Protein AF-A0A7X6ARS9-F1 (afdb_monomer_lite)

Structure (mmCIF, N/CA/C/O backbone):
data_AF-A0A7X6ARS9-F1
#
_entry.id   AF-A0A7X6ARS9-F1
#
loop_
_atom_site.group_PDB
_atom_site.id
_atom_site.type_symbol
_atom_site.label_atom_id
_atom_site.label_alt_id
_atom_site.label_comp_id
_atom_site.label_asym_id
_atom_site.label_entity_id
_atom_site.label_seq_id
_atom_site.pdbx_PDB_ins_code
_atom_site.Cartn_x
_atom_site.Cartn_y
_atom_site.Cartn_z
_atom_site.occupancy
_atom_site.B_iso_or_equiv
_atom_site.auth_seq_id
_atom_site.auth_comp_id
_atom_site.auth_asym_id
_atom_site.auth_atom_id
_atom_site.pdbx_PDB_model_num
ATOM 1 N N . MET A 1 1 ? -13.879 0.409 -18.063 1.00 55.72 1 MET A N 1
ATOM 2 C CA . MET A 1 1 ? -12.846 1.462 -18.178 1.00 55.72 1 MET A CA 1
ATOM 3 C C . MET A 1 1 ? -11.785 0.959 -19.134 1.00 55.72 1 MET A C 1
ATOM 5 O O . MET A 1 1 ? -11.431 -0.208 -18.995 1.00 55.72 1 MET A O 1
ATOM 9 N N . PRO A 1 2 ? -11.331 1.754 -20.114 1.00 54.62 2 PRO A N 1
ATOM 10 C CA . PRO A 1 2 ? -10.247 1.321 -20.984 1.00 54.62 2 PRO A CA 1
ATOM 11 C C . PRO A 1 2 ? -9.002 1.048 -20.133 1.00 54.62 2 PRO A C 1
ATOM 13 O O . PRO A 1 2 ? -8.683 1.808 -19.218 1.00 54.62 2 PRO A O 1
ATOM 16 N N . THR A 1 3 ? -8.335 -0.070 -20.395 1.00 69.94 3 THR A N 1
ATOM 17 C CA . THR A 1 3 ? -7.042 -0.400 -19.794 1.00 69.94 3 THR A CA 1
ATOM 18 C C . THR A 1 3 ? -6.004 0.590 -20.311 1.00 69.94 3 THR A C 1
ATOM 20 O O . THR A 1 3 ? -5.696 0.593 -21.501 1.00 69.94 3 THR A O 1
ATOM 23 N N . HIS A 1 4 ? -5.499 1.452 -19.430 1.00 83.94 4 HIS A N 1
ATOM 24 C CA . HIS A 1 4 ? -4.415 2.386 -19.724 1.00 83.94 4 HIS A CA 1
ATOM 25 C C . HIS A 1 4 ? -3.112 1.855 -19.124 1.00 83.94 4 HIS A C 1
ATOM 27 O O . HIS A 1 4 ? -3.092 1.441 -17.964 1.00 83.94 4 HIS A O 1
ATOM 33 N N . TYR A 1 5 ? -2.045 1.875 -19.918 1.00 88.94 5 TYR A N 1
ATOM 34 C CA . TYR A 1 5 ? -0.693 1.557 -19.476 1.00 88.94 5 TYR A CA 1
ATOM 35 C C . TYR A 1 5 ? 0.102 2.854 -19.354 1.00 88.94 5 TYR A C 1
ATOM 37 O O . TYR A 1 5 ? 0.144 3.652 -20.289 1.00 88.94 5 TYR A O 1
ATOM 45 N N . GLU A 1 6 ? 0.743 3.033 -18.207 1.00 91.12 6 GLU A N 1
ATOM 46 C CA . GLU A 1 6 ? 1.601 4.169 -17.888 1.00 91.12 6 GLU A CA 1
ATOM 47 C C . GLU A 1 6 ? 3.013 3.622 -17.664 1.00 91.12 6 GLU A C 1
ATOM 49 O O . GLU A 1 6 ? 3.193 2.664 -16.907 1.00 91.12 6 GLU A O 1
ATOM 54 N N . ARG A 1 7 ? 4.020 4.187 -18.342 1.00 92.50 7 ARG A N 1
ATOM 55 C CA . ARG A 1 7 ? 5.414 3.821 -18.059 1.00 92.50 7 ARG A CA 1
ATOM 56 C C . ARG A 1 7 ? 5.800 4.366 -16.688 1.00 92.50 7 ARG A C 1
ATOM 58 O O . ARG A 1 7 ? 5.437 5.489 -16.351 1.00 92.50 7 ARG A O 1
ATOM 65 N N . LEU A 1 8 ? 6.575 3.591 -15.932 1.00 93.88 8 LEU A N 1
ATOM 66 C CA . LEU A 1 8 ? 7.178 4.089 -14.700 1.00 93.88 8 LEU A CA 1
ATOM 67 C C . LEU A 1 8 ? 8.077 5.291 -14.993 1.00 93.88 8 LEU A C 1
ATOM 69 O O . LEU A 1 8 ? 8.747 5.346 -16.029 1.00 93.88 8 LEU A O 1
ATOM 73 N N . SER A 1 9 ? 8.107 6.235 -14.055 1.00 95.00 9 SER A N 1
ATOM 74 C CA . SER A 1 9 ? 9.116 7.286 -14.072 1.00 95.00 9 SER A CA 1
ATOM 75 C C . SER A 1 9 ? 10.514 6.669 -13.954 1.00 95.00 9 SER A C 1
ATOM 77 O O . SER A 1 9 ? 10.677 5.544 -13.471 1.00 95.00 9 SER A O 1
ATOM 79 N N . PHE A 1 10 ? 11.543 7.415 -14.360 1.00 95.88 10 PHE A N 1
ATOM 80 C CA . PHE A 1 10 ? 12.930 6.973 -14.197 1.00 95.88 10 PHE A CA 1
ATOM 81 C C . PHE A 1 10 ? 13.228 6.571 -12.741 1.00 95.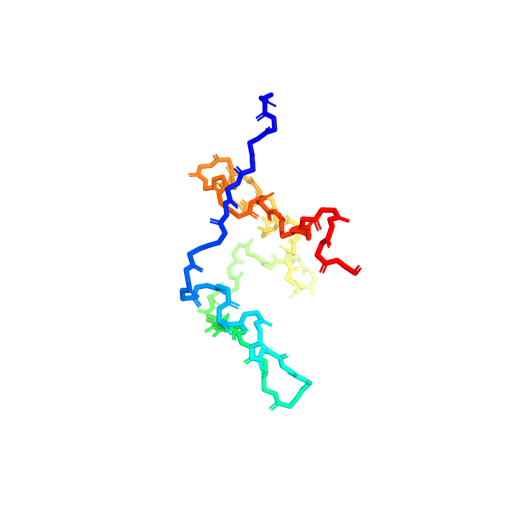88 10 PHE A C 1
ATOM 83 O O . PHE A 1 10 ? 13.767 5.492 -12.486 1.00 95.88 10 PHE A O 1
ATOM 90 N N . LEU A 1 11 ? 12.803 7.399 -11.783 1.00 95.94 11 LEU A N 1
ATOM 91 C CA . LEU A 1 11 ? 13.015 7.152 -10.360 1.00 95.94 11 LEU A CA 1
ATOM 92 C C . LEU A 1 11 ? 12.300 5.878 -9.887 1.00 95.94 11 LEU A C 1
ATOM 94 O O . LEU A 1 11 ? 12.943 5.014 -9.297 1.00 95.94 11 LEU A O 1
ATOM 98 N N . ASP A 1 12 ? 11.013 5.711 -10.207 1.00 94.25 12 ASP A N 1
ATOM 99 C CA . ASP A 1 12 ? 10.250 4.518 -9.808 1.00 94.25 12 ASP A CA 1
ATOM 100 C C . ASP A 1 12 ? 10.841 3.238 -10.414 1.00 94.25 12 ASP A C 1
ATOM 102 O O . ASP A 1 12 ? 10.931 2.207 -9.750 1.00 94.25 12 ASP A O 1
ATOM 106 N N . SER A 1 13 ? 11.294 3.305 -11.672 1.00 94.62 13 SER A N 1
ATOM 107 C CA . SER A 1 13 ? 11.948 2.169 -12.328 1.00 94.62 13 SER A CA 1
ATOM 108 C C . SER A 1 13 ? 13.277 1.793 -11.668 1.00 94.62 13 SER A C 1
ATOM 110 O O . SER A 1 13 ? 13.617 0.614 -11.606 1.00 94.62 13 SER A O 1
ATOM 112 N N . THR A 1 14 ? 13.995 2.772 -11.106 1.00 95.31 14 THR A N 1
ATOM 113 C CA . THR A 1 14 ? 15.257 2.540 -10.390 1.00 95.31 14 THR A CA 1
ATOM 114 C C . THR A 1 14 ? 15.023 1.751 -9.102 1.00 95.31 14 THR A C 1
ATOM 116 O O . THR A 1 14 ? 15.793 0.839 -8.814 1.00 95.31 14 THR A O 1
ATOM 119 N N . PHE A 1 15 ? 13.934 2.023 -8.368 1.00 96.00 15 PHE A N 1
ATOM 120 C CA . PHE A 1 15 ? 13.560 1.218 -7.197 1.00 96.00 15 PHE A CA 1
ATOM 121 C C . PHE A 1 15 ? 13.357 -0.255 -7.571 1.00 96.00 15 PHE A C 1
ATOM 123 O O . PHE A 1 15 ? 13.900 -1.127 -6.903 1.00 96.00 15 PHE A O 1
ATOM 130 N N . LEU A 1 16 ? 12.645 -0.539 -8.666 1.00 93.94 16 LEU A N 1
ATOM 131 C CA . LEU A 1 16 ? 12.432 -1.916 -9.120 1.00 93.94 16 LEU A CA 1
ATOM 132 C C . LEU A 1 16 ? 13.729 -2.584 -9.604 1.00 93.94 16 LEU A C 1
ATOM 134 O O . LEU A 1 16 ? 13.942 -3.762 -9.343 1.00 93.94 16 LEU A O 1
ATOM 138 N N . ALA A 1 17 ? 14.598 -1.843 -10.298 1.00 93.62 17 ALA A N 1
ATOM 139 C CA . ALA A 1 17 ? 15.868 -2.364 -10.805 1.00 93.62 17 ALA A CA 1
ATOM 140 C C . ALA A 1 17 ? 16.889 -2.651 -9.693 1.00 93.62 17 ALA A C 1
ATOM 142 O O . ALA A 1 17 ? 17.705 -3.560 -9.827 1.00 93.62 17 ALA A O 1
ATOM 143 N N . MET A 1 18 ? 16.863 -1.866 -8.614 1.00 96.00 18 MET A N 1
ATOM 144 C CA . MET A 1 18 ? 17.749 -2.054 -7.467 1.00 96.00 18 MET A CA 1
ATOM 145 C C . MET A 1 18 ? 17.219 -3.088 -6.476 1.00 96.00 18 MET A C 1
ATOM 147 O O . MET A 1 18 ? 18.020 -3.616 -5.713 1.00 96.00 18 MET A O 1
ATOM 151 N N . GLU A 1 19 ? 15.912 -3.365 -6.451 1.00 96.38 19 GLU A N 1
ATOM 152 C CA . GLU A 1 19 ? 15.307 -4.276 -5.480 1.00 96.38 19 GLU A CA 1
ATOM 153 C C . GLU A 1 19 ? 15.932 -5.673 -5.524 1.00 96.38 19 GLU A C 1
ATOM 155 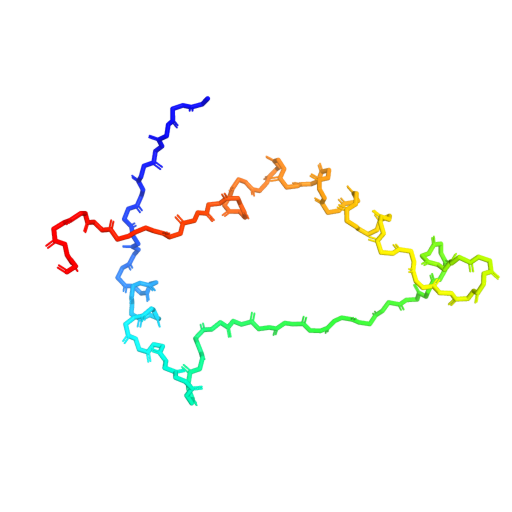O O . GLU A 1 19 ? 16.053 -6.312 -6.569 1.00 96.38 19 GLU A O 1
ATOM 160 N N . GLY A 1 20 ? 16.305 -6.164 -4.348 1.00 95.75 20 GLY A N 1
ATOM 161 C CA . GLY A 1 20 ? 16.854 -7.496 -4.169 1.00 95.75 20 GLY A CA 1
ATOM 162 C C . GLY A 1 20 ? 16.436 -8.084 -2.832 1.00 95.75 20 GLY A C 1
ATOM 163 O O . GLY A 1 20 ? 15.836 -7.425 -1.983 1.00 95.75 20 GLY A O 1
ATOM 164 N N . ARG A 1 21 ? 16.755 -9.365 -2.642 1.00 96.00 21 ARG A N 1
ATOM 165 C CA . ARG A 1 21 ? 16.360 -10.127 -1.450 1.00 96.00 21 ARG A CA 1
ATOM 166 C C . ARG A 1 21 ? 16.797 -9.457 -0.142 1.00 96.00 21 ARG A C 1
ATOM 168 O O . ARG A 1 21 ? 16.031 -9.443 0.813 1.00 96.00 21 ARG A O 1
ATOM 175 N N . GLU A 1 22 ? 18.011 -8.915 -0.121 1.00 97.00 22 GLU A N 1
ATOM 176 C CA . GLU A 1 22 ? 18.621 -8.303 1.067 1.00 97.00 22 GLU A CA 1
ATOM 177 C C . GLU A 1 22 ? 18.426 -6.774 1.108 1.00 97.00 22 GLU A C 1
ATOM 179 O O . GLU A 1 22 ? 18.873 -6.107 2.038 1.00 97.00 22 GLU A O 1
ATOM 184 N N . ASN A 1 23 ? 17.763 -6.204 0.098 1.00 95.50 23 ASN A N 1
ATOM 185 C CA . ASN A 1 23 ? 17.542 -4.769 -0.061 1.00 95.50 23 ASN A CA 1
ATOM 186 C C . ASN A 1 23 ? 16.161 -4.497 -0.697 1.00 95.50 23 ASN A C 1
ATOM 188 O O . ASN A 1 23 ? 16.066 -4.086 -1.859 1.00 95.50 23 ASN A O 1
ATOM 192 N N . PRO A 1 24 ? 15.071 -4.749 0.049 1.00 95.12 24 PRO A N 1
ATOM 193 C CA . PRO A 1 24 ? 13.728 -4.425 -0.411 1.00 95.12 24 PRO A CA 1
ATOM 194 C C . PRO A 1 24 ? 13.581 -2.917 -0.631 1.00 95.12 24 PRO A C 1
ATOM 196 O O . PRO A 1 24 ? 14.061 -2.115 0.169 1.00 95.12 24 PRO A O 1
ATOM 199 N N . MET A 1 25 ? 12.865 -2.536 -1.687 1.00 96.69 25 MET A N 1
ATOM 200 C CA . MET A 1 25 ? 12.696 -1.130 -2.075 1.00 96.69 25 MET A CA 1
ATOM 201 C C . MET A 1 25 ? 11.284 -0.598 -1.781 1.00 96.69 25 MET A C 1
ATOM 203 O O . MET A 1 25 ? 10.924 0.501 -2.201 1.00 96.69 25 MET A O 1
ATOM 207 N N . HIS A 1 26 ? 10.480 -1.356 -1.027 1.00 93.00 26 HIS A N 1
ATOM 208 C CA . HIS A 1 26 ? 9.177 -0.920 -0.532 1.00 93.00 26 HIS A CA 1
ATOM 209 C C . HIS A 1 26 ? 9.289 -0.186 0.810 1.00 93.00 26 HIS A C 1
ATOM 211 O O . HIS A 1 26 ? 10.144 -0.481 1.642 1.00 93.00 26 HIS A O 1
ATOM 217 N N . VAL A 1 27 ? 8.362 0.743 1.048 1.00 93.38 27 VAL A N 1
ATOM 218 C CA . VAL A 1 27 ? 8.230 1.443 2.331 1.00 93.38 27 VAL A CA 1
ATOM 219 C C . VAL A 1 27 ? 7.088 0.823 3.130 1.00 93.38 27 VAL A C 1
ATOM 221 O O . VAL A 1 27 ? 5.991 0.622 2.609 1.00 93.38 27 VAL A O 1
ATOM 224 N N . GLY A 1 28 ? 7.347 0.536 4.404 1.00 93.19 28 GLY A N 1
ATOM 225 C CA . GLY A 1 28 ? 6.353 0.069 5.366 1.00 93.19 28 GLY A CA 1
ATOM 226 C C . GLY A 1 28 ? 6.102 1.105 6.458 1.00 93.19 28 GLY A C 1
ATOM 227 O O . GLY A 1 28 ? 7.008 1.831 6.860 1.00 93.19 28 GLY A O 1
ATOM 228 N N . GLY A 1 29 ? 4.869 1.157 6.956 1.00 94.88 29 GLY A N 1
ATOM 229 C CA . GLY A 1 29 ? 4.500 1.959 8.117 1.00 94.88 29 GLY A CA 1
ATOM 230 C C . GLY A 1 29 ? 3.601 1.159 9.049 1.00 94.88 29 GLY A C 1
ATOM 231 O O . GLY A 1 29 ? 2.668 0.499 8.592 1.00 94.88 29 GLY A O 1
ATOM 232 N N . THR A 1 30 ? 3.869 1.239 10.351 1.00 95.69 30 THR A N 1
ATOM 233 C CA . THR A 1 30 ? 3.050 0.610 11.394 1.00 95.69 30 THR A CA 1
ATOM 234 C C . THR A 1 30 ? 2.366 1.696 12.203 1.00 95.69 30 THR A C 1
ATOM 236 O O . THR A 1 30 ? 3.009 2.642 12.652 1.00 95.69 30 THR A O 1
ATOM 239 N N . LEU A 1 31 ? 1.059 1.554 12.392 1.00 91.62 31 LEU A N 1
ATOM 240 C CA . LEU A 1 31 ? 0.247 2.487 13.159 1.00 91.62 31 LEU A CA 1
ATOM 241 C C . LEU A 1 31 ? -0.419 1.743 14.315 1.00 91.62 31 LEU A C 1
ATOM 243 O O . LEU A 1 31 ? -0.833 0.592 14.164 1.00 91.62 31 LEU A O 1
ATOM 247 N N . VAL A 1 32 ? -0.525 2.412 15.461 1.00 91.00 32 VAL A N 1
ATOM 248 C CA . VAL A 1 32 ? -1.198 1.894 16.656 1.00 91.00 32 VAL A CA 1
ATOM 249 C C . VAL A 1 32 ? -2.534 2.610 16.805 1.00 91.00 32 VAL A C 1
ATOM 251 O O . VAL A 1 32 ? -2.601 3.834 16.720 1.00 91.00 32 VAL A O 1
ATOM 254 N N . PHE A 1 33 ? -3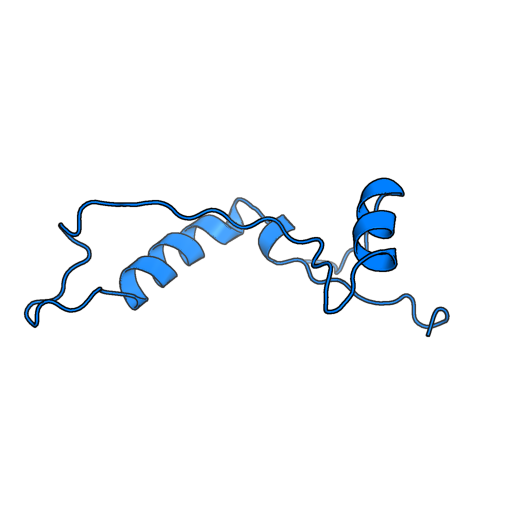.593 1.836 17.026 1.00 87.06 33 PHE A N 1
ATOM 255 C CA . PHE A 1 33 ? -4.953 2.337 17.186 1.00 87.06 33 PHE A CA 1
ATOM 256 C C . PHE A 1 33 ? -5.592 1.751 18.443 1.00 87.06 33 PHE A C 1
ATOM 258 O O . PHE A 1 33 ? -5.293 0.621 18.835 1.00 87.06 33 PHE A O 1
ATOM 265 N N . GLU A 1 34 ? -6.534 2.492 19.019 1.00 88.94 34 GLU A N 1
ATOM 266 C CA . GLU A 1 34 ? -7.434 1.971 20.045 1.00 88.94 34 GLU A CA 1
ATOM 267 C C . GLU A 1 34 ? -8.352 0.885 19.466 1.00 88.94 34 GLU A C 1
ATOM 269 O O . GLU A 1 34 ? -8.906 1.024 18.374 1.00 88.94 34 GLU A O 1
ATOM 274 N N . GLY A 1 35 ? -8.538 -0.207 20.213 1.00 84.12 35 GLY A N 1
ATOM 275 C CA . GLY A 1 35 ? -9.273 -1.381 19.726 1.00 84.12 35 GLY A CA 1
ATOM 276 C C . GLY A 1 35 ? -10.781 -1.161 19.557 1.00 84.12 35 GLY A C 1
ATOM 277 O O . GLY A 1 35 ? -11.370 -1.773 18.673 1.00 84.12 35 GLY A O 1
ATOM 278 N N . ALA A 1 36 ? -11.384 -0.296 20.383 1.00 84.50 36 ALA A N 1
ATOM 279 C CA . ALA A 1 36 ? -12.781 0.168 20.360 1.00 84.50 36 ALA A CA 1
ATOM 280 C C . ALA A 1 36 ? -13.767 -0.689 19.523 1.00 84.50 36 ALA A C 1
ATOM 282 O O . ALA A 1 36 ? -13.982 -1.866 19.805 1.00 84.50 36 ALA A O 1
ATOM 283 N N . SER A 1 37 ? -14.368 -0.103 18.481 1.00 85.38 37 SER A N 1
ATOM 284 C CA . SER A 1 37 ? -15.362 -0.755 17.607 1.00 85.38 37 SER A CA 1
ATOM 285 C C . SER A 1 37 ? -14.788 -1.803 16.641 1.00 85.38 37 SER A C 1
ATOM 287 O O . SER A 1 37 ? -15.531 -2.364 15.834 1.00 85.38 37 SER A O 1
ATOM 289 N N . LEU A 1 38 ? -13.476 -2.049 16.697 1.00 90.88 38 LEU A N 1
ATOM 290 C CA . LEU A 1 38 ? -12.780 -3.050 15.894 1.00 90.88 38 LEU A CA 1
ATOM 291 C C . LEU A 1 38 ? -12.596 -4.371 16.648 1.00 90.88 38 LEU A C 1
ATOM 293 O O . LEU A 1 38 ? -12.034 -5.297 16.075 1.00 90.88 38 LEU A O 1
ATOM 297 N N . ARG A 1 39 ? -13.042 -4.487 17.905 1.00 92.94 39 ARG A N 1
ATOM 298 C CA . ARG A 1 39 ? -13.028 -5.754 18.647 1.00 92.94 39 ARG A CA 1
ATOM 299 C C . ARG A 1 39 ? -14.360 -6.489 18.527 1.00 92.94 39 ARG A C 1
ATOM 301 O O . ARG A 1 39 ? -15.425 -5.883 18.628 1.00 92.94 39 ARG A O 1
ATOM 308 N N . ARG A 1 40 ? -14.293 -7.807 18.350 1.00 92.69 40 ARG A N 1
ATOM 309 C CA . ARG A 1 40 ? -15.439 -8.718 18.447 1.00 92.69 40 ARG A CA 1
ATOM 310 C C . ARG A 1 40 ? -15.699 -9.100 19.906 1.00 92.69 40 ARG A C 1
ATOM 312 O O . ARG A 1 40 ? -14.873 -8.847 20.782 1.00 92.69 40 ARG A O 1
ATOM 319 N N . ALA A 1 41 ? -16.846 -9.728 20.164 1.00 92.06 41 ALA A N 1
ATOM 320 C CA . ALA A 1 41 ? -17.243 -10.160 21.508 1.00 92.06 41 ALA A CA 1
ATOM 321 C C . ALA A 1 41 ? -16.266 -11.174 22.138 1.00 92.06 41 ALA A C 1
ATOM 323 O O . ALA A 1 41 ? -16.122 -11.209 23.354 1.00 92.06 41 ALA A O 1
ATOM 324 N N . ASP A 1 42 ? -15.563 -11.955 21.315 1.00 93.75 42 ASP A N 1
ATOM 325 C CA . ASP A 1 42 ? -14.518 -12.897 21.736 1.00 93.75 42 ASP A CA 1
ATOM 326 C C . ASP A 1 42 ? -13.147 -12.230 21.989 1.00 93.75 42 ASP A C 1
ATOM 328 O O . ASP A 1 42 ? -12.168 -12.908 22.292 1.00 93.75 42 ASP A O 1
ATOM 332 N N . GLY A 1 43 ? -13.056 -10.902 21.851 1.00 91.06 43 GLY A N 1
ATOM 333 C CA . GLY A 1 43 ? -11.829 -10.127 22.026 1.00 91.06 43 GLY A CA 1
ATOM 334 C C . GLY A 1 43 ? -10.916 -10.073 20.796 1.00 91.06 43 GLY A C 1
ATOM 335 O O . GLY A 1 43 ? -9.917 -9.348 20.833 1.00 91.06 43 GLY A O 1
ATOM 336 N N . SER A 1 44 ? -11.250 -10.777 19.709 1.00 93.50 44 SER A N 1
ATOM 337 C CA . SER A 1 44 ? -10.496 -10.746 18.451 1.00 93.50 44 SER A CA 1
ATOM 338 C C . SER A 1 44 ? -10.687 -9.432 17.683 1.00 93.50 44 SER A C 1
ATOM 340 O O . SER A 1 44 ? -11.652 -8.697 17.897 1.00 93.50 44 SER A O 1
ATOM 342 N N . VAL A 1 45 ? -9.768 -9.124 16.763 1.00 93.75 45 VAL A N 1
ATOM 343 C CA . VAL A 1 45 ? -9.889 -7.964 15.863 1.00 93.75 45 VAL A CA 1
ATOM 344 C C . VAL A 1 45 ? -10.785 -8.308 14.670 1.00 93.75 45 VAL A C 1
ATOM 346 O O . VAL A 1 45 ? -10.593 -9.326 14.000 1.00 93.75 45 VAL A O 1
ATOM 349 N N . ASP A 1 46 ? -11.730 -7.425 14.356 1.00 94.94 46 ASP A N 1
ATOM 350 C CA . ASP A 1 46 ? -12.627 -7.529 13.211 1.00 94.94 46 ASP A CA 1
ATOM 351 C C . ASP A 1 46 ? -11.948 -7.111 11.898 1.00 94.94 46 ASP A C 1
ATOM 353 O O . ASP A 1 46 ? -12.104 -5.998 11.388 1.00 94.94 46 ASP A O 1
ATOM 357 N N . ILE A 1 47 ? -11.163 -8.036 11.343 1.00 94.12 47 ILE A N 1
ATOM 358 C CA . ILE A 1 47 ? -10.429 -7.843 10.086 1.00 94.12 47 ILE A CA 1
ATOM 359 C C . ILE A 1 47 ? -11.365 -7.568 8.901 1.00 94.12 47 ILE A C 1
ATOM 361 O O . ILE A 1 47 ? -11.008 -6.792 8.012 1.00 94.12 47 ILE A O 1
ATOM 365 N N . ASP A 1 48 ? -12.562 -8.155 8.878 1.00 94.81 48 ASP A N 1
ATOM 366 C CA . ASP A 1 48 ? -13.494 -7.978 7.761 1.00 94.81 48 ASP A CA 1
ATOM 367 C C . ASP A 1 48 ? -14.058 -6.559 7.734 1.00 94.81 48 ASP A C 1
ATOM 369 O O . ASP A 1 48 ? -14.125 -5.938 6.670 1.00 94.81 48 ASP A O 1
ATOM 373 N N . ARG A 1 49 ? -14.337 -5.984 8.910 1.00 93.81 49 ARG A N 1
ATOM 374 C CA . ARG A 1 49 ? -14.699 -4.568 9.036 1.00 93.81 49 ARG A CA 1
ATOM 375 C C . ARG A 1 49 ? -13.589 -3.640 8.541 1.00 93.81 49 ARG A C 1
ATOM 377 O O . ARG A 1 49 ? -13.874 -2.681 7.821 1.00 93.81 49 ARG A O 1
ATOM 384 N N . ILE A 1 50 ? -12.330 -3.931 8.877 1.00 93.12 50 ILE A N 1
ATOM 385 C CA . ILE A 1 50 ? -11.171 -3.157 8.400 1.00 93.12 50 ILE A CA 1
ATOM 386 C C . ILE A 1 50 ? -11.064 -3.242 6.870 1.00 93.12 50 ILE A C 1
ATOM 388 O O . ILE A 1 50 ? -10.939 -2.219 6.193 1.00 93.12 50 ILE A O 1
ATOM 392 N N . ARG A 1 51 ? -11.179 -4.448 6.299 1.00 95.06 51 ARG A N 1
ATOM 393 C CA . ARG A 1 51 ? -11.149 -4.665 4.844 1.00 95.06 51 ARG A CA 1
ATOM 394 C C . ARG A 1 51 ? -12.284 -3.936 4.129 1.00 95.06 51 ARG A C 1
ATOM 396 O O . ARG A 1 51 ? -12.030 -3.296 3.111 1.00 95.06 51 ARG A O 1
ATOM 403 N N . ALA A 1 52 ? -13.503 -3.979 4.666 1.00 95.81 52 ALA A N 1
ATOM 404 C CA . ALA A 1 52 ? -14.651 -3.268 4.108 1.00 95.81 52 ALA A CA 1
ATOM 405 C C . ALA A 1 52 ? -14.433 -1.746 4.110 1.00 95.81 52 ALA A C 1
ATOM 407 O O . ALA A 1 52 ? -14.666 -1.079 3.099 1.00 95.81 52 ALA A O 1
ATOM 408 N N . PHE A 1 53 ? -13.910 -1.198 5.212 1.00 93.69 53 PHE A N 1
ATOM 409 C CA . PHE A 1 53 ? -13.587 0.224 5.335 1.00 93.69 53 PHE A CA 1
ATOM 410 C C . PHE A 1 53 ? -12.540 0.689 4.311 1.00 93.69 53 PHE A C 1
ATOM 412 O O . PHE A 1 53 ? -12.709 1.750 3.698 1.00 93.69 53 PHE A O 1
ATOM 419 N N . ILE A 1 54 ? -11.472 -0.094 4.119 1.00 93.94 54 ILE A N 1
ATOM 420 C CA . ILE A 1 54 ? -10.439 0.176 3.107 1.00 93.94 54 ILE A CA 1
ATOM 421 C C . ILE A 1 54 ? -11.051 0.059 1.707 1.00 93.94 54 ILE A C 1
ATOM 423 O O . ILE A 1 54 ? -10.917 0.972 0.892 1.00 93.94 54 ILE A O 1
ATOM 427 N N . GLY A 1 55 ? -11.784 -1.026 1.439 1.00 95.56 55 GLY A N 1
ATOM 428 C CA . GLY A 1 55 ? -12.412 -1.307 0.149 1.00 95.56 55 GLY A CA 1
ATOM 429 C C . GLY A 1 55 ? -13.327 -0.183 -0.338 1.00 95.56 55 GLY A C 1
ATOM 430 O O . GLY A 1 55 ? -13.225 0.217 -1.499 1.00 95.56 55 GLY A O 1
ATOM 431 N N . ALA A 1 56 ? -14.135 0.390 0.561 1.00 96.19 56 ALA A N 1
ATOM 432 C CA . ALA A 1 56 ? -15.022 1.519 0.272 1.00 96.19 56 ALA A CA 1
ATOM 433 C C . ALA A 1 56 ? -14.279 2.792 -0.185 1.00 96.19 56 ALA A C 1
ATOM 435 O O . ALA A 1 56 ? -14.866 3.640 -0.862 1.00 96.19 56 ALA A O 1
ATOM 436 N N . ARG A 1 57 ? -12.987 2.925 0.160 1.00 95.31 57 ARG A N 1
ATOM 437 C CA . ARG A 1 57 ? -12.142 4.080 -0.187 1.00 95.31 57 ARG A CA 1
ATOM 438 C C . ARG A 1 57 ? -11.283 3.877 -1.425 1.00 95.31 57 ARG A C 1
ATOM 440 O O . ARG A 1 57 ? -10.934 4.861 -2.067 1.00 95.31 57 ARG A O 1
ATOM 447 N N . LEU A 1 58 ? -10.969 2.634 -1.793 1.00 94.25 58 LEU A N 1
ATOM 448 C CA . LEU A 1 58 ? -10.053 2.349 -2.907 1.00 94.25 58 LEU A CA 1
ATOM 449 C C . LEU A 1 58 ? -10.509 2.946 -4.246 1.00 94.25 58 LEU A C 1
ATOM 451 O O . LEU A 1 58 ? -9.671 3.220 -5.096 1.00 94.25 58 LEU A O 1
ATOM 455 N N . GLN A 1 59 ? -11.812 3.161 -4.446 1.00 93.25 59 GLN A N 1
ATOM 456 C CA . GLN A 1 59 ? -12.328 3.821 -5.652 1.00 93.25 59 GLN A CA 1
ATOM 457 C C . GLN A 1 59 ? -11.866 5.281 -5.791 1.00 93.25 59 GLN A C 1
ATOM 459 O O . GLN A 1 59 ? -11.714 5.765 -6.907 1.00 93.25 59 GLN A O 1
ATOM 464 N N . TYR A 1 60 ? -11.598 5.964 -4.673 1.00 95.56 60 TYR A N 1
ATOM 465 C CA . TYR A 1 60 ? -11.124 7.349 -4.666 1.00 95.56 60 TYR A CA 1
ATOM 466 C C . TYR A 1 60 ? -9.614 7.456 -4.902 1.00 95.56 60 TYR A C 1
ATOM 468 O O . TYR A 1 60 ? -9.110 8.549 -5.137 1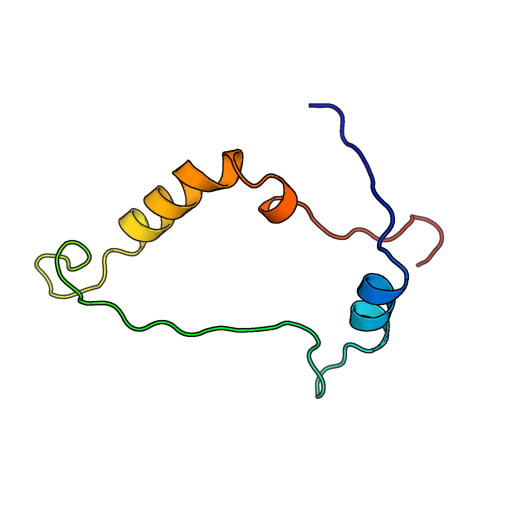.00 95.56 60 TYR A O 1
ATOM 476 N N . ILE A 1 61 ? -8.886 6.333 -4.854 1.00 94.06 61 ILE A N 1
ATOM 477 C CA . ILE A 1 61 ? -7.435 6.277 -5.068 1.00 94.06 61 ILE A CA 1
ATOM 478 C C . ILE A 1 61 ? -7.131 5.186 -6.110 1.00 94.06 61 ILE A C 1
ATOM 480 O O . ILE A 1 61 ? -6.636 4.110 -5.760 1.00 94.06 61 ILE A O 1
ATOM 484 N N . PRO A 1 62 ? -7.407 5.430 -7.409 1.00 89.00 62 PRO A N 1
ATOM 485 C CA . PRO A 1 62 ? -7.240 4.422 -8.460 1.00 89.00 62 PRO A CA 1
ATOM 486 C C . PRO A 1 62 ? -5.829 3.820 -8.532 1.00 89.00 62 PRO A C 1
ATOM 488 O O . PRO A 1 62 ? -5.684 2.641 -8.856 1.00 89.00 62 PRO A O 1
ATOM 491 N N . ARG A 1 63 ? -4.797 4.599 -8.164 1.00 89.69 63 ARG A N 1
ATOM 492 C CA . ARG A 1 63 ? -3.387 4.168 -8.120 1.00 89.69 63 ARG A CA 1
ATOM 493 C C . ARG A 1 63 ? -3.190 2.889 -7.293 1.00 89.69 63 ARG A C 1
ATOM 495 O O . ARG A 1 63 ? -2.412 2.033 -7.689 1.00 89.69 63 ARG A O 1
ATOM 502 N N . TYR A 1 64 ? -3.936 2.700 -6.200 1.00 92.06 64 TYR A N 1
ATOM 503 C CA . TYR A 1 64 ? -3.806 1.523 -5.320 1.00 92.06 64 TYR A CA 1
ATOM 504 C C . TYR A 1 64 ? -4.381 0.227 -5.911 1.00 92.06 64 TYR A C 1
ATOM 506 O O . TYR A 1 64 ? -4.225 -0.840 -5.323 1.00 92.06 64 TYR A O 1
ATOM 514 N N . ARG A 1 65 ? -5.050 0.296 -7.068 1.00 90.81 65 ARG A N 1
ATOM 515 C CA . ARG A 1 65 ? -5.535 -0.878 -7.812 1.00 90.81 65 ARG A CA 1
ATOM 516 C C . ARG A 1 65 ? -4.706 -1.177 -9.063 1.00 90.81 65 ARG A C 1
ATOM 518 O O . ARG A 1 65 ? -5.049 -2.095 -9.807 1.00 90.81 65 ARG A O 1
ATOM 525 N N . GLN A 1 66 ? -3.643 -0.417 -9.310 1.00 92.06 66 GLN A N 1
ATOM 526 C CA . GLN A 1 66 ? -2.746 -0.652 -10.435 1.00 92.06 66 GLN A CA 1
ATOM 527 C C . GLN A 1 66 ? -1.782 -1.804 -10.136 1.00 92.06 66 GLN A C 1
ATOM 529 O O . GLN A 1 66 ? -1.495 -2.125 -8.984 1.00 92.06 66 GLN A O 1
ATOM 534 N N . ARG A 1 67 ? -1.292 -2.451 -11.195 1.00 92.75 67 ARG A N 1
ATOM 535 C CA . ARG A 1 67 ? -0.325 -3.550 -11.114 1.00 92.75 67 ARG A CA 1
ATOM 536 C C . ARG A 1 67 ? 0.806 -3.286 -12.092 1.00 92.75 67 ARG A C 1
ATOM 538 O O . ARG A 1 67 ? 0.545 -2.896 -13.227 1.00 92.75 67 ARG A O 1
ATOM 545 N N . LEU A 1 68 ? 2.036 -3.556 -11.662 1.00 92.94 68 LEU A N 1
ATOM 546 C CA . LEU A 1 68 ? 3.187 -3.561 -12.558 1.00 92.94 68 LEU A CA 1
ATOM 547 C C . LEU A 1 68 ? 3.071 -4.715 -13.553 1.00 92.94 68 LEU A C 1
ATOM 549 O O . LEU A 1 68 ? 2.569 -5.793 -13.217 1.00 92.94 68 LEU A O 1
ATOM 553 N N . GLN A 1 69 ? 3.527 -4.468 -14.773 1.00 91.81 69 GLN A N 1
ATOM 554 C CA . GLN A 1 69 ? 3.625 -5.436 -15.857 1.00 91.81 69 GLN A CA 1
ATOM 555 C C . GLN A 1 69 ? 4.894 -5.132 -16.649 1.00 91.81 69 GLN A C 1
ATOM 557 O O . GLN A 1 69 ? 5.227 -3.964 -16.852 1.00 91.81 69 GLN A O 1
ATOM 562 N N . TRP A 1 70 ? 5.577 -6.179 -17.102 1.00 90.88 70 TRP A N 1
ATOM 563 C CA . TRP A 1 70 ? 6.693 -6.033 -18.029 1.00 90.88 70 TRP A CA 1
ATOM 564 C C . TRP A 1 70 ? 6.179 -5.681 -19.419 1.00 90.88 70 TRP A C 1
ATOM 566 O O . TRP A 1 70 ? 5.118 -6.156 -19.837 1.00 90.88 70 TRP A O 1
ATOM 576 N N . ILE A 1 71 ? 6.948 -4.879 -20.151 1.00 89.81 71 ILE A N 1
ATOM 577 C CA . ILE A 1 71 ? 6.702 -4.698 -21.577 1.00 89.81 71 ILE A CA 1
ATOM 578 C C . ILE A 1 71 ? 6.996 -6.048 -22.254 1.00 89.81 71 ILE A C 1
ATOM 580 O O . ILE A 1 71 ? 8.031 -6.643 -21.956 1.00 89.81 71 ILE A O 1
ATOM 584 N N . PRO A 1 72 ? 6.127 -6.563 -23.149 1.00 87.50 72 PRO A N 1
ATOM 585 C CA . PRO A 1 72 ? 6.242 -7.931 -23.669 1.00 87.50 72 PRO A CA 1
ATOM 586 C C . PRO A 1 72 ? 7.599 -8.330 -24.272 1.00 87.50 72 PRO A C 1
ATOM 588 O O . PRO A 1 72 ? 7.891 -9.517 -24.338 1.00 87.50 72 PRO A O 1
ATOM 591 N N . VAL A 1 73 ? 8.412 -7.365 -24.711 1.00 87.06 73 VAL A N 1
ATOM 592 C CA . VAL A 1 73 ? 9.729 -7.590 -25.333 1.00 87.06 73 VAL A CA 1
ATOM 593 C C . VAL A 1 73 ? 10.917 -7.370 -24.386 1.00 87.06 73 VAL A C 1
ATOM 595 O O . VAL A 1 73 ? 12.054 -7.560 -24.795 1.00 87.06 73 VAL A O 1
ATO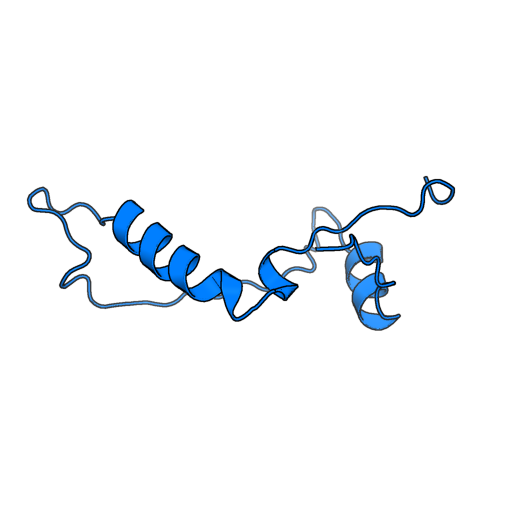M 598 N N . GLU A 1 74 ? 10.677 -6.953 -23.142 1.00 79.31 74 GLU A N 1
ATOM 599 C CA . GLU A 1 74 ? 11.718 -6.665 -22.140 1.00 79.31 74 GLU A CA 1
ATOM 600 C C . GLU A 1 74 ? 11.963 -7.848 -21.182 1.00 79.31 74 GLU A C 1
ATOM 602 O O . GLU A 1 74 ? 12.497 -7.654 -20.091 1.00 79.31 74 GLU A O 1
ATOM 607 N N . ARG A 1 75 ? 11.556 -9.069 -21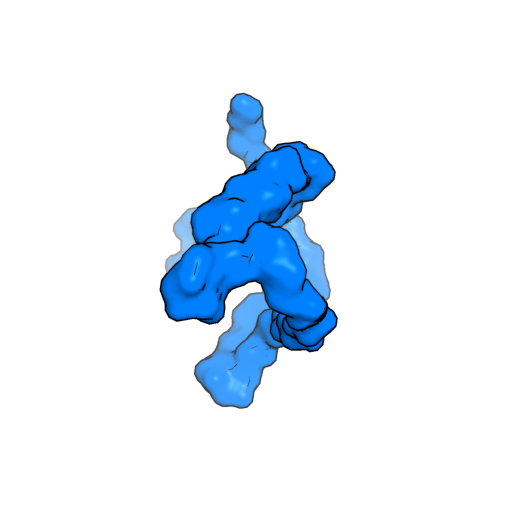.556 1.00 58.41 75 ARG A N 1
ATOM 608 C CA . ARG A 1 75 ? 11.677 -10.266 -20.712 1.00 58.41 75 ARG A CA 1
ATOM 609 C C . ARG A 1 75 ? 12.656 -11.289 -21.265 1.00 58.41 75 ARG A C 1
ATOM 611 O O . ARG A 1 75 ? 12.620 -11.521 -22.491 1.00 58.41 75 ARG A O 1
#

Radius of gyration: 18.17 Å; chains: 1; bounding box: 36×20×47 Å

Secondary structure (DSSP, 8-state):
------PPPHHHHHHHHH-BTTB------------GGGB-TTS-B-HHHHHHHHHHHHTT-GGGG------TT--

pLDDT: mean 90.86, std 8.26, range [54.62, 97.0]

Sequence (75 aa):
MPTHYERLSFLDSTFLAMEGRENPMHVGGTLVFEGASLRRADGSVDIDRIRAFIGARLQYIPRYRQRLQWIPVER

Foldseek 3Di:
DDDDDDDDDPVRVVQVVPDDPVRHSDDDDDDDDDQPPQADPVRDGNVVVVVVVVVVCCVVVVVVVDDDDDDPPPD